Protein AF-0000000067862079 (afdb_homodimer)

Foldseek 3Di:
DKEKEWEEEPPDPLSVVLVVVCVVQVHDYHYDYCYVPVVVQVVCCVPPVGRDDTKMWIGDPVVPDIDIDPDRDVVSVVVVCVVVVNGD/DKEKEWEEEPPDPLSVVLVVVCVVQVHDYHYDYCYVPVVVQVVCCVPPVGRDDTKMWIGDPVVPDIDIDDDRDVVSVVVVCVVVVNGD

Radius of gyration: 16.01 Å; Cα contacts (8 Å, |Δi|>4): 287; chains: 2; bounding box: 28×44×42 Å

InterPro domains:
  IPR002109 Glutaredoxin [PF00462] (4-59)
  IPR036249 Thioredoxin-like superfamily [SSF52833] (3-81)
  IPR051548 Glutaredoxin-like Electron Transport [PTHR34386] (2-82)

pLDDT: mean 93.12, std 7.46, range [56.12, 98.19]

Structure (mmCIF, N/CA/C/O backbone):
data_AF-0000000067862079-model_v1
#
loop_
_entity.id
_entity.type
_entity.pdbx_description
1 polymer 'Lmo2344 protein'
#
loop_
_atom_site.group_PDB
_atom_site.id
_atom_site.type_symbol
_atom_site.label_atom_id
_atom_site.label_alt_id
_atom_site.label_comp_id
_atom_site.label_asym_id
_atom_site.label_entity_id
_atom_site.label_seq_id
_atom_site.pdbx_PDB_ins_code
_atom_site.Cartn_x
_atom_site.Cartn_y
_atom_site.Cartn_z
_atom_site.occupancy
_atom_site.B_iso_or_equiv
_atom_site.auth_seq_id
_atom_site.auth_comp_id
_atom_site.auth_asym_id
_atom_site.auth_atom_id
_atom_site.pdbx_PDB_model_num
ATOM 1 N N . MET A 1 1 ? 9.008 -1.35 15.891 1 68.62 1 MET A N 1
ATOM 2 C CA . MET A 1 1 ? 8.609 0.021 15.578 1 68.62 1 MET A CA 1
ATOM 3 C C . MET A 1 1 ? 7.746 0.066 14.32 1 68.62 1 MET A C 1
ATOM 5 O O . MET A 1 1 ? 7.918 -0.752 13.414 1 68.62 1 MET A O 1
ATOM 9 N N . ALA A 1 2 ? 6.73 0.947 14.32 1 87.25 2 ALA A N 1
ATOM 10 C CA . ALA A 1 2 ? 5.82 1.028 13.18 1 87.25 2 ALA A CA 1
ATOM 11 C C . ALA A 1 2 ? 6.508 1.67 11.977 1 87.25 2 ALA A C 1
ATOM 13 O O . ALA A 1 2 ? 7.43 2.475 12.133 1 87.25 2 ALA A O 1
ATOM 14 N N . ASN A 1 3 ? 6.324 1.155 10.859 1 94.62 3 ASN A N 1
ATOM 15 C CA . ASN A 1 3 ? 6.73 1.797 9.617 1 94.62 3 ASN A CA 1
ATOM 16 C C . ASN A 1 3 ? 5.68 2.787 9.125 1 94.62 3 ASN A C 1
ATOM 18 O O . ASN A 1 3 ? 4.496 2.455 9.047 1 94.62 3 ASN A O 1
ATOM 22 N N . VAL A 1 4 ? 6.152 4.016 8.906 1 96.94 4 VAL A N 1
ATOM 23 C CA . VAL A 1 4 ? 5.23 5.059 8.469 1 96.94 4 VAL A CA 1
ATOM 24 C C . VAL A 1 4 ? 5.582 5.508 7.055 1 96.94 4 VAL A C 1
ATOM 26 O O . VAL A 1 4 ? 6.738 5.828 6.77 1 96.94 4 VAL A O 1
ATOM 29 N N . VAL A 1 5 ? 4.594 5.5 6.184 1 97.94 5 VAL A N 1
ATOM 30 C CA . VAL A 1 5 ? 4.742 5.957 4.805 1 97.94 5 VAL A CA 1
ATOM 31 C C . VAL A 1 5 ? 3.795 7.125 4.543 1 97.94 5 VAL A C 1
ATOM 33 O O . VAL A 1 5 ? 2.592 7.023 4.793 1 97.94 5 VAL A O 1
ATOM 36 N N . VAL A 1 6 ? 4.324 8.188 4.047 1 98.19 6 VAL A N 1
ATOM 37 C CA . VAL A 1 6 ? 3.527 9.375 3.746 1 98.19 6 VAL A CA 1
ATOM 38 C C . VAL A 1 6 ? 3.441 9.562 2.232 1 98.19 6 VAL A C 1
ATOM 40 O O . VAL A 1 6 ? 4.465 9.664 1.555 1 98.19 6 VAL A O 1
ATOM 43 N N . TRP A 1 7 ? 2.264 9.523 1.743 1 98.19 7 TRP A N 1
ATOM 44 C CA . TRP A 1 7 ? 1.995 9.93 0.368 1 98.19 7 TRP A CA 1
ATOM 45 C C . TRP A 1 7 ? 1.746 11.438 0.286 1 98.19 7 TRP A C 1
ATOM 47 O O . TRP A 1 7 ? 0.848 11.961 0.949 1 98.19 7 TRP A O 1
ATOM 57 N N . SER A 1 8 ? 2.547 12.055 -0.491 1 97.94 8 SER A N 1
ATOM 58 C CA . SER A 1 8 ? 2.488 13.516 -0.506 1 97.94 8 SER A CA 1
ATOM 59 C C . SER A 1 8 ? 2.707 14.062 -1.913 1 97.94 8 SER A C 1
ATOM 61 O O . SER A 1 8 ? 2.85 13.297 -2.867 1 97.94 8 SER A O 1
ATOM 63 N N . LYS A 1 9 ? 2.553 15.406 -2.059 1 97.12 9 LYS A N 1
ATOM 64 C CA . LYS A 1 9 ? 2.881 16.109 -3.299 1 97.12 9 LYS A CA 1
ATOM 65 C C . LYS A 1 9 ? 3.51 17.469 -3.012 1 97.12 9 LYS A C 1
ATOM 67 O O . LYS A 1 9 ? 3.252 18.062 -1.967 1 97.12 9 LYS A O 1
ATOM 72 N N . GLU A 1 10 ? 4.309 17.844 -3.959 1 96.5 10 GLU A N 1
ATOM 73 C CA . GLU A 1 10 ? 4.938 19.156 -3.812 1 96.5 10 GLU A CA 1
ATOM 74 C C . GLU A 1 10 ? 3.896 20.266 -3.781 1 96.5 10 GLU A C 1
ATOM 76 O O . GLU A 1 10 ? 2.934 20.25 -4.547 1 96.5 10 GLU A O 1
ATOM 81 N N . GLY A 1 11 ? 4.145 21.266 -2.932 1 95.94 11 GLY A N 1
ATOM 82 C CA . GLY A 1 11 ? 3.303 22.453 -2.871 1 95.94 11 GLY A CA 1
ATOM 83 C C . GLY A 1 11 ? 2.027 22.234 -2.08 1 95.94 11 GLY A C 1
ATOM 84 O O . GLY A 1 11 ? 1.21 23.141 -1.946 1 95.94 11 GLY A O 1
ATOM 85 N N . CYS A 1 12 ? 1.814 21.125 -1.632 1 96.25 12 CYS A N 1
ATOM 86 C CA . CYS A 1 12 ? 0.625 20.828 -0.843 1 96.25 12 CYS A CA 1
ATOM 87 C C . CYS A 1 12 ? 0.833 21.188 0.621 1 96.25 12 CYS A C 1
ATOM 89 O O . CYS A 1 12 ? 1.64 20.562 1.314 1 96.25 12 CYS A O 1
ATOM 91 N N . HIS A 1 13 ? 0.143 22.078 1.12 1 96.5 13 HIS A N 1
ATOM 92 C CA . HIS A 1 13 ? 0.314 22.594 2.469 1 96.5 13 HIS A CA 1
ATOM 93 C C . HIS A 1 13 ? -0.005 21.547 3.52 1 96.5 13 HIS A C 1
ATOM 95 O O . HIS A 1 13 ? 0.722 21.406 4.508 1 96.5 13 HIS A O 1
ATOM 101 N N . TYR A 1 14 ? -1.142 20.844 3.301 1 96.44 14 TYR A N 1
ATOM 102 C CA . TYR A 1 14 ? -1.502 19.828 4.277 1 96.44 14 TYR A CA 1
ATOM 103 C C . TYR A 1 14 ? -0.444 18.719 4.336 1 96.44 14 TYR A C 1
ATOM 105 O O . TYR A 1 14 ? -0.152 18.188 5.406 1 96.44 14 TYR A O 1
ATOM 113 N N . CYS A 1 15 ? 0.114 18.344 3.197 1 97.94 15 CYS A N 1
ATOM 114 C CA . CYS A 1 15 ? 1.22 17.391 3.188 1 97.94 15 CYS A CA 1
ATOM 115 C C . CYS A 1 15 ? 2.369 17.891 4.059 1 97.94 15 CYS A C 1
ATOM 117 O O . CYS A 1 15 ? 2.949 17.109 4.824 1 97.94 15 CYS A O 1
ATOM 119 N N . LYS A 1 16 ? 2.676 19.109 3.922 1 97.69 16 LYS A N 1
ATOM 120 C CA . LYS A 1 16 ? 3.732 19.688 4.746 1 97.69 16 LYS A CA 1
ATOM 121 C C . LYS A 1 16 ? 3.377 19.625 6.227 1 97.69 16 LYS A C 1
ATOM 123 O O . LYS A 1 16 ? 4.223 19.297 7.059 1 97.69 16 LYS A O 1
ATOM 128 N N . ASP A 1 17 ? 2.203 19.906 6.59 1 97.31 17 ASP A N 1
ATOM 129 C CA . ASP A 1 17 ? 1.755 19.859 7.977 1 97.31 17 ASP A CA 1
ATOM 130 C C . ASP A 1 17 ? 1.921 18.469 8.562 1 97.31 17 ASP A C 1
ATOM 132 O O . ASP A 1 17 ? 2.396 18.297 9.688 1 97.31 17 ASP A O 1
ATOM 136 N N . VAL A 1 18 ? 1.478 17.484 7.832 1 97.5 18 VAL A N 1
ATOM 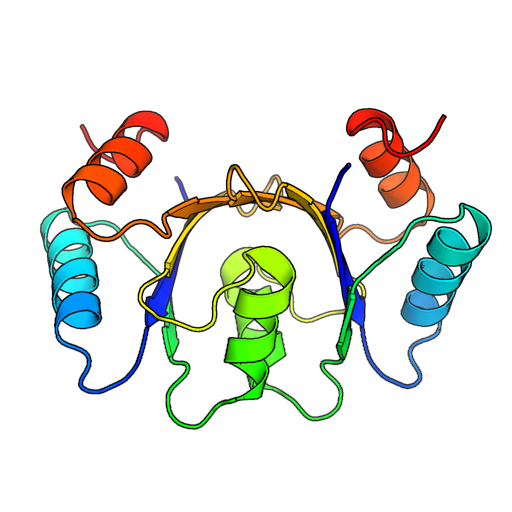137 C CA . VAL A 1 18 ? 1.571 16.094 8.266 1 97.5 18 VAL A CA 1
ATOM 138 C C . VAL A 1 18 ? 3.033 15.719 8.5 1 97.5 18 VAL A C 1
ATOM 140 O O . VAL A 1 18 ? 3.381 15.164 9.539 1 97.5 18 VAL A O 1
ATOM 143 N N . LYS A 1 19 ? 3.867 16.062 7.551 1 98 19 LYS A N 1
ATOM 144 C CA . LYS A 1 19 ? 5.285 15.742 7.672 1 98 19 LYS A CA 1
ATOM 145 C C . LYS A 1 19 ? 5.918 16.469 8.852 1 98 19 LYS A C 1
ATOM 147 O O . LYS A 1 19 ? 6.68 15.875 9.617 1 98 19 LYS A O 1
ATOM 152 N N . ASP A 1 20 ? 5.629 17.703 9.047 1 97.88 20 ASP A N 1
ATOM 153 C CA . ASP A 1 20 ? 6.152 18.484 10.172 1 97.88 20 ASP A CA 1
ATOM 154 C C . ASP A 1 20 ? 5.734 17.859 11.5 1 97.88 20 ASP A C 1
ATOM 156 O O . ASP A 1 20 ? 6.535 17.781 12.438 1 97.88 20 ASP A O 1
ATOM 160 N N . PHE A 1 21 ? 4.523 17.484 11.578 1 96.81 21 PHE A N 1
ATOM 161 C CA . PHE A 1 21 ? 4.008 16.844 12.789 1 96.81 21 PHE A CA 1
ATOM 162 C C . PHE A 1 21 ? 4.801 15.594 13.125 1 96.81 21 PHE A C 1
ATOM 164 O O . PHE A 1 21 ? 5.219 15.398 14.266 1 96.81 21 PHE A O 1
ATOM 171 N N . LEU A 1 22 ? 4.988 14.742 12.102 1 96.94 22 LEU A N 1
ATOM 172 C CA . LEU A 1 22 ? 5.73 13.508 12.312 1 96.94 22 LEU A CA 1
ATOM 173 C C . LEU A 1 22 ? 7.16 13.805 12.75 1 96.94 22 LEU A C 1
ATOM 175 O O . LEU A 1 22 ? 7.688 13.133 13.648 1 96.94 22 LEU A O 1
ATOM 179 N N . ILE A 1 23 ? 7.805 14.828 12.172 1 97.06 23 ILE A N 1
ATOM 180 C CA . ILE A 1 23 ? 9.164 15.227 12.516 1 97.06 23 ILE A CA 1
ATOM 181 C C . ILE A 1 23 ? 9.211 15.727 13.961 1 97.06 23 ILE A C 1
ATOM 183 O O . ILE A 1 23 ? 10.102 15.352 14.719 1 97.06 23 ILE A O 1
ATOM 187 N N . GLU A 1 24 ? 8.273 16.5 14.328 1 95.44 24 GLU A N 1
ATOM 188 C CA . GLU A 1 24 ? 8.195 17.016 15.688 1 95.44 24 GLU A CA 1
ATOM 189 C C . GLU A 1 24 ? 8.047 15.898 16.703 1 95.44 24 GLU A C 1
ATOM 191 O O . GLU A 1 24 ? 8.586 15.977 17.812 1 95.44 24 GLU A O 1
ATOM 196 N N . GLN A 1 25 ? 7.305 14.898 16.344 1 93.62 25 GLN A N 1
ATOM 197 C CA . GLN A 1 25 ? 7.078 13.758 17.219 1 93.62 25 GLN A CA 1
ATOM 198 C C . GLN A 1 25 ? 8.234 12.766 17.141 1 93.62 25 GLN A C 1
ATOM 200 O O . GLN A 1 25 ? 8.195 11.711 17.781 1 93.62 25 GLN A O 1
ATOM 205 N N . LYS A 1 26 ? 9.211 13.055 16.281 1 94.88 26 LYS A N 1
ATOM 206 C CA . LYS A 1 26 ? 10.398 12.234 16.094 1 94.88 26 LYS A CA 1
ATOM 207 C C . LYS A 1 26 ? 10.039 10.867 15.508 1 94.88 26 LYS A C 1
ATOM 209 O O . LYS A 1 26 ? 10.633 9.852 15.891 1 94.88 26 LYS A O 1
ATOM 214 N N . ILE A 1 27 ? 9.039 10.867 14.711 1 94.75 27 ILE A N 1
ATOM 215 C CA . ILE A 1 27 ? 8.633 9.648 14.023 1 94.75 27 ILE A CA 1
ATOM 216 C C . ILE A 1 27 ? 9.281 9.594 12.641 1 94.75 27 ILE A C 1
ATOM 218 O O . ILE A 1 27 ? 9.047 10.477 11.805 1 94.75 27 ILE A O 1
ATOM 222 N N . VAL A 1 28 ? 10.047 8.602 12.461 1 95.19 28 VAL A N 1
ATOM 223 C CA . VAL A 1 28 ? 10.68 8.406 11.156 1 95.19 28 VAL A CA 1
ATOM 224 C C . VAL A 1 28 ? 9.633 7.934 10.141 1 95.19 28 VAL A C 1
ATOM 226 O O . VAL A 1 28 ? 8.781 7.105 10.461 1 95.19 28 VAL A O 1
ATOM 229 N N . PHE A 1 29 ? 9.734 8.5 8.93 1 97.06 29 PHE A N 1
ATOM 230 C CA . PHE A 1 29 ? 8.789 8.102 7.891 1 97.06 29 PHE A CA 1
ATOM 231 C C . PHE A 1 29 ? 9.453 8.125 6.52 1 97.06 29 PHE A C 1
ATOM 233 O O . PHE A 1 29 ? 10.5 8.75 6.344 1 97.06 29 PHE A O 1
ATOM 240 N N . GLN A 1 3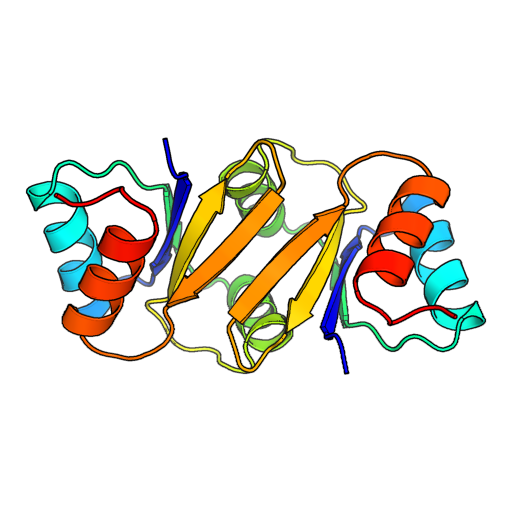0 ? 8.883 7.391 5.652 1 96.5 30 GLN A N 1
ATOM 241 C CA . GLN A 1 30 ? 9.258 7.457 4.242 1 96.5 30 GLN A CA 1
ATOM 242 C C . GLN A 1 30 ? 8.234 8.273 3.447 1 96.5 30 GLN A C 1
ATOM 244 O O . GLN A 1 30 ? 7.031 8.172 3.686 1 96.5 30 GLN A O 1
ATOM 249 N N . ASP A 1 31 ? 8.758 9.062 2.479 1 97.38 31 ASP A N 1
ATOM 250 C CA . ASP A 1 31 ? 7.898 9.938 1.686 1 97.38 31 ASP A CA 1
ATOM 251 C C . ASP A 1 31 ? 7.746 9.414 0.26 1 97.38 31 ASP A C 1
ATOM 253 O O . ASP A 1 31 ? 8.734 9.164 -0.425 1 97.38 31 ASP A O 1
ATOM 257 N N . ILE A 1 32 ? 6.566 9.172 -0.135 1 97.62 32 ILE A N 1
ATOM 258 C CA . ILE A 1 32 ? 6.223 8.852 -1.518 1 97.62 32 ILE A CA 1
ATOM 259 C C . ILE A 1 32 ? 5.613 10.078 -2.191 1 97.62 32 ILE A C 1
ATOM 261 O O . ILE A 1 32 ? 4.441 10.398 -1.975 1 97.62 32 ILE A O 1
ATOM 265 N N . ASP A 1 33 ? 6.398 10.742 -2.979 1 96.94 33 ASP A N 1
ATOM 266 C CA . ASP A 1 33 ? 5.996 11.961 -3.666 1 96.94 33 ASP A CA 1
ATOM 267 C C . ASP A 1 33 ? 5.277 11.648 -4.977 1 96.94 33 ASP A C 1
ATOM 269 O O . ASP A 1 33 ? 5.887 11.133 -5.914 1 96.94 33 ASP A O 1
ATOM 273 N N . VAL A 1 34 ? 4.039 11.992 -5.047 1 96.69 34 VAL A N 1
ATOM 274 C CA . VAL A 1 34 ? 3.25 11.656 -6.227 1 96.69 34 VAL A CA 1
ATOM 275 C C . VAL A 1 34 ? 3.34 12.789 -7.25 1 96.69 34 VAL A C 1
ATOM 277 O O . VAL A 1 34 ? 2.686 12.742 -8.297 1 96.69 34 VA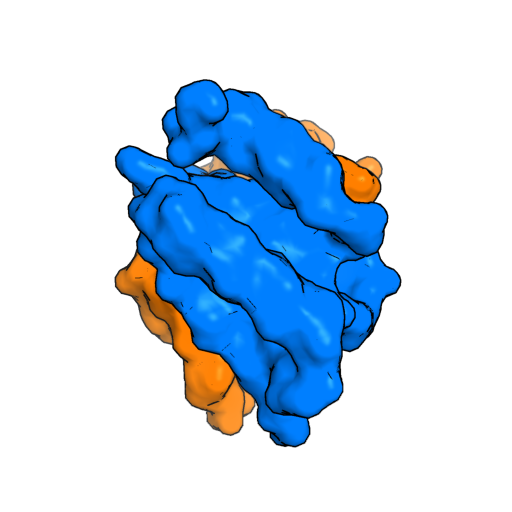L A O 1
ATOM 280 N N . THR A 1 35 ? 4.145 13.766 -7.012 1 95.94 35 THR A N 1
ATOM 281 C CA . THR A 1 35 ? 4.27 14.906 -7.918 1 95.94 35 THR A CA 1
ATOM 282 C C . THR A 1 35 ? 4.637 14.438 -9.32 1 95.94 35 THR A C 1
ATOM 284 O O . THR A 1 35 ? 5.668 13.797 -9.523 1 95.94 35 THR A O 1
ATOM 287 N N . ASP A 1 36 ? 3.811 14.695 -10.32 1 90.69 36 ASP A N 1
ATOM 288 C CA . ASP A 1 36 ? 3.979 14.383 -11.734 1 90.69 36 ASP A CA 1
ATOM 289 C C . ASP A 1 36 ? 4.047 12.875 -11.961 1 90.69 36 ASP A C 1
ATOM 291 O O . ASP A 1 36 ? 4.688 12.406 -12.906 1 90.69 36 ASP A O 1
ATOM 295 N N . HIS A 1 37 ? 3.582 12.047 -11.016 1 91.31 37 HIS A N 1
ATOM 296 C CA . HIS A 1 37 ? 3.547 10.594 -11.156 1 91.31 37 HIS A CA 1
ATOM 297 C C . HIS A 1 37 ? 2.123 10.062 -11.031 1 91.31 37 HIS A C 1
ATOM 299 O O . HIS A 1 37 ? 1.732 9.555 -9.977 1 91.31 37 HIS A O 1
ATOM 305 N N . ASP A 1 38 ? 1.426 10.047 -12.133 1 89.12 38 ASP A N 1
ATOM 306 C CA . ASP A 1 38 ? 0.017 9.664 -12.172 1 89.12 38 ASP A CA 1
ATOM 307 C C . ASP A 1 38 ? -0.172 8.211 -11.758 1 89.12 38 ASP A C 1
ATOM 309 O O . ASP A 1 38 ? -1.17 7.863 -11.117 1 89.12 38 ASP A O 1
ATOM 313 N N . TYR A 1 39 ? 0.783 7.465 -12.039 1 91.5 39 TYR A N 1
ATOM 314 C CA . TYR A 1 39 ? 0.668 6.039 -11.758 1 91.5 39 TYR A CA 1
ATOM 315 C C . TYR A 1 39 ? 0.619 5.785 -10.258 1 91.5 39 TYR A C 1
ATOM 317 O O . TYR A 1 39 ? -0.026 4.836 -9.797 1 91.5 39 TYR A O 1
ATOM 325 N N . LEU A 1 40 ? 1.267 6.648 -9.477 1 94.94 40 LEU A N 1
ATOM 326 C CA . LEU A 1 40 ? 1.206 6.52 -8.023 1 94.94 40 LEU A CA 1
ATOM 327 C C . LEU A 1 40 ? -0.194 6.836 -7.512 1 94.94 40 LEU A C 1
ATOM 329 O O . LEU A 1 40 ? -0.661 6.219 -6.551 1 94.94 40 LEU A O 1
ATOM 333 N N . ARG A 1 41 ? -0.83 7.742 -8.227 1 94.56 41 ARG A N 1
ATOM 334 C CA . ARG A 1 41 ? -2.189 8.094 -7.824 1 94.56 41 ARG A CA 1
ATOM 335 C C . ARG A 1 41 ? -3.152 6.941 -8.102 1 94.56 41 ARG A C 1
ATOM 337 O O . ARG A 1 41 ? -4.133 6.754 -7.379 1 94.56 41 ARG A O 1
ATOM 344 N N . GLU A 1 42 ? -2.855 6.191 -9.094 1 94.25 42 GLU A N 1
ATOM 345 C CA . GLU A 1 42 ? -3.664 5.02 -9.406 1 94.25 42 GLU A CA 1
ATOM 346 C C . GLU A 1 42 ? -3.604 3.988 -8.281 1 94.25 42 GLU A C 1
ATOM 348 O O . GLU A 1 42 ? -4.578 3.279 -8.031 1 94.25 42 GLU A O 1
ATOM 353 N N . VAL A 1 43 ? -2.479 3.902 -7.602 1 96.56 43 VAL A N 1
ATOM 354 C CA . VAL A 1 43 ? -2.342 3.002 -6.465 1 96.56 43 VAL A CA 1
ATOM 355 C C . VAL A 1 43 ? -3.316 3.41 -5.363 1 96.56 43 VAL A C 1
ATOM 357 O O . VAL A 1 43 ? -4.039 2.568 -4.82 1 96.56 43 VAL A O 1
ATOM 360 N N . LEU A 1 44 ? -3.357 4.734 -5.059 1 97.12 44 LEU A N 1
ATOM 361 C CA . LEU A 1 44 ? -4.258 5.25 -4.035 1 97.12 44 LEU A CA 1
ATOM 362 C C . LEU A 1 44 ? -5.715 5.023 -4.43 1 97.12 44 LEU A C 1
ATOM 364 O O . LEU A 1 44 ? -6.539 4.664 -3.584 1 97.12 44 LEU A O 1
ATOM 368 N N . GLN A 1 45 ? -5.996 5.238 -5.719 1 96.5 45 GLN A N 1
ATOM 369 C CA . GLN A 1 45 ? -7.348 4.988 -6.207 1 96.5 45 GLN A CA 1
ATOM 370 C C . GLN A 1 45 ? -7.738 3.523 -6.031 1 96.5 45 GLN A C 1
ATOM 372 O O . GLN A 1 45 ? -8.844 3.217 -5.578 1 96.5 45 GLN A O 1
ATOM 377 N N . ALA A 1 46 ? -6.879 2.648 -6.359 1 96 46 ALA A N 1
ATOM 378 C CA . ALA A 1 46 ? -7.145 1.213 -6.293 1 96 46 ALA A CA 1
ATOM 379 C C . ALA A 1 46 ? -7.359 0.76 -4.852 1 96 46 ALA A C 1
ATOM 381 O O . ALA A 1 46 ? -8.242 -0.058 -4.578 1 96 46 ALA A O 1
ATOM 382 N N . LYS A 1 47 ? -6.629 1.275 -3.926 1 96.5 47 LYS A N 1
ATOM 383 C CA . LYS A 1 47 ? -6.641 0.775 -2.555 1 96.5 47 LYS A CA 1
ATOM 384 C C . LYS A 1 47 ? -7.707 1.48 -1.722 1 96.5 47 LYS A C 1
ATOM 386 O O . LYS A 1 47 ? -8.375 0.851 -0.898 1 96.5 47 LYS A O 1
ATOM 391 N N . TYR A 1 48 ? -7.805 2.807 -1.992 1 96.25 48 TYR A N 1
ATOM 392 C CA . TYR A 1 48 ? -8.602 3.582 -1.049 1 96.25 48 TYR A CA 1
ATOM 393 C C . TYR A 1 48 ? -9.734 4.312 -1.762 1 96.25 48 TYR A C 1
ATOM 395 O O . TYR A 1 48 ? -10.578 4.945 -1.118 1 96.25 48 TYR A O 1
ATOM 403 N N . GLY A 1 49 ? -9.719 4.297 -3.082 1 95.12 49 GLY A N 1
ATOM 404 C CA . GLY A 1 49 ? -10.758 4.957 -3.855 1 95.12 49 GLY A CA 1
ATOM 405 C C . GLY A 1 49 ? -10.586 6.461 -3.924 1 95.12 49 GLY A C 1
ATOM 406 O O . GLY A 1 49 ? -11.555 7.195 -4.133 1 95.12 49 GLY A O 1
ATOM 407 N N . ILE A 1 50 ? -9.422 6.902 -3.645 1 95.12 50 ILE A N 1
ATOM 408 C CA . ILE A 1 50 ? -9.164 8.336 -3.654 1 95.12 50 ILE A CA 1
ATOM 409 C C . ILE A 1 50 ? -7.926 8.633 -4.496 1 95.12 50 ILE A C 1
ATOM 411 O O . ILE A 1 50 ? -7.16 7.719 -4.828 1 95.12 50 ILE A O 1
ATOM 415 N N . CYS A 1 51 ? -7.711 9.883 -4.777 1 93.81 51 CYS A N 1
ATOM 416 C CA . CYS A 1 51 ? -6.535 10.273 -5.543 1 93.81 51 CYS A CA 1
ATOM 417 C C . CYS A 1 51 ? -5.824 11.453 -4.887 1 93.81 51 CYS A C 1
ATOM 419 O O . CYS A 1 51 ? -4.809 11.93 -5.395 1 93.81 51 CYS A O 1
ATOM 421 N N . HIS A 1 52 ? -6.348 11.852 -3.732 1 94.12 52 HIS A N 1
ATOM 422 C CA . HIS A 1 52 ? -5.738 13.016 -3.098 1 94.12 52 HIS A CA 1
ATOM 423 C C . HIS A 1 52 ? -4.676 12.602 -2.086 1 94.12 52 HIS A C 1
ATOM 425 O O . HIS A 1 52 ? -4.602 11.43 -1.704 1 94.12 52 HIS A O 1
ATOM 431 N N . VAL A 1 53 ? -3.863 13.609 -1.727 1 96.44 53 VAL A N 1
ATOM 432 C CA . VAL A 1 53 ? -2.855 13.492 -0.678 1 96.44 53 VAL A CA 1
ATOM 433 C C . VAL A 1 53 ? -3.045 14.602 0.354 1 96.44 53 VAL A C 1
ATOM 435 O O . VAL A 1 53 ? -3.695 15.609 0.076 1 96.44 53 VAL A O 1
ATOM 438 N N . PRO A 1 54 ? -2.594 14.391 1.547 1 97.75 54 PRO A N 1
ATOM 439 C CA . PRO A 1 54 ? -1.723 13.312 2.012 1 97.75 54 PRO A CA 1
ATOM 440 C C . PRO A 1 54 ? -2.5 12.062 2.426 1 97.75 54 PRO A C 1
ATOM 442 O O . PRO A 1 54 ? -3.66 12.164 2.834 1 97.75 54 PRO A O 1
ATOM 445 N N . VAL A 1 55 ? -1.948 10.953 2.256 1 98 55 VAL A N 1
ATOM 446 C CA . VAL A 1 55 ? -2.322 9.688 2.881 1 98 55 VAL A CA 1
ATOM 447 C C . VAL A 1 55 ? -1.164 9.164 3.729 1 98 55 VAL A C 1
ATOM 449 O O . VAL A 1 55 ? -0.006 9.211 3.307 1 98 55 VAL A O 1
ATOM 452 N N . VAL A 1 56 ? -1.474 8.75 4.926 1 97.75 56 VAL A N 1
ATOM 453 C CA . VAL A 1 56 ? -0.438 8.195 5.793 1 97.75 56 VAL A CA 1
ATOM 454 C C . VAL A 1 56 ? -0.747 6.73 6.09 1 97.75 56 VAL A C 1
ATOM 456 O O . VAL A 1 56 ? -1.818 6.41 6.613 1 97.75 56 VAL A O 1
ATOM 459 N N . GLU A 1 57 ? 0.137 5.922 5.73 1 97.88 57 GLU A N 1
ATOM 460 C CA . GLU A 1 57 ? 0.02 4.5 6.051 1 97.88 57 GLU A CA 1
ATOM 461 C C . GLU A 1 57 ? 0.924 4.125 7.223 1 97.88 57 GLU A C 1
ATOM 463 O O . GLU A 1 57 ? 2.127 4.391 7.195 1 97.88 57 GLU A O 1
ATOM 468 N N . ILE A 1 58 ? 0.344 3.52 8.172 1 96.88 58 ILE A N 1
ATOM 469 C CA . ILE A 1 58 ? 1.071 3.074 9.359 1 96.88 58 ILE A CA 1
ATOM 470 C C . ILE A 1 58 ? 0.99 1.553 9.469 1 96.88 58 ILE A C 1
ATOM 472 O O . ILE A 1 58 ? -0.102 0.98 9.445 1 96.88 58 ILE A O 1
ATOM 476 N N . GLY A 1 59 ? 2.176 0.979 9.523 1 95.19 59 GLY A N 1
ATOM 477 C CA . GLY A 1 59 ? 2.146 -0.474 9.578 1 95.19 59 G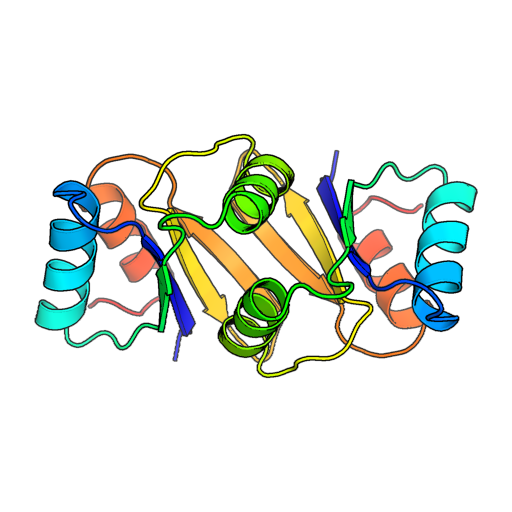LY A CA 1
ATOM 478 C C . GLY A 1 59 ? 3.475 -1.082 9.992 1 95.19 59 GLY A C 1
ATOM 479 O O . GLY A 1 59 ? 4.25 -0.457 10.719 1 95.19 59 GLY A O 1
ATOM 480 N N . ASN A 1 60 ? 3.584 -2.369 9.656 1 92.81 60 ASN A N 1
ATOM 481 C CA . ASN A 1 60 ? 4.746 -3.172 10.016 1 92.81 60 ASN A CA 1
ATOM 482 C C . ASN A 1 60 ? 5.289 -3.945 8.812 1 92.81 60 ASN A C 1
ATOM 484 O O . ASN A 1 60 ? 4.539 -4.641 8.125 1 92.81 60 ASN A O 1
ATOM 488 N N . ILE A 1 61 ? 6.562 -3.781 8.633 1 91.88 61 ILE A N 1
ATOM 489 C CA . ILE A 1 61 ? 7.207 -4.398 7.477 1 91.88 61 ILE A CA 1
ATOM 490 C C . ILE A 1 61 ? 7.18 -5.918 7.621 1 91.88 61 ILE A C 1
ATOM 492 O O . ILE A 1 61 ? 6.957 -6.637 6.645 1 91.88 61 ILE A O 1
ATOM 496 N N . GLU A 1 62 ? 7.277 -6.395 8.766 1 89.88 62 GLU A N 1
ATOM 497 C CA . GLU A 1 62 ? 7.418 -7.824 9.023 1 89.88 62 GLU A CA 1
ATOM 498 C C . GLU A 1 62 ? 6.125 -8.57 8.703 1 89.88 62 GLU A C 1
ATOM 500 O O . GLU A 1 62 ? 6.152 -9.625 8.062 1 89.88 62 GLU A O 1
ATOM 505 N N . ASN A 1 63 ? 5.008 -8.008 9.156 1 90.12 63 ASN A N 1
ATOM 506 C CA . ASN A 1 63 ? 3.762 -8.719 8.922 1 90.12 63 ASN A CA 1
ATOM 507 C C . ASN A 1 63 ? 3.031 -8.18 7.691 1 90.12 63 ASN A C 1
ATOM 509 O O . ASN A 1 63 ? 2.014 -8.734 7.273 1 90.12 63 ASN A O 1
ATOM 513 N N . GLY A 1 64 ? 3.555 -7.098 7.18 1 93.75 64 GLY A N 1
ATOM 514 C CA . GLY A 1 64 ? 3.047 -6.551 5.93 1 93.75 64 GLY A CA 1
ATOM 515 C C . GLY A 1 64 ? 1.682 -5.906 6.07 1 93.75 64 GLY A C 1
ATOM 516 O O . GLY A 1 64 ? 0.958 -5.75 5.086 1 93.75 64 GLY A O 1
ATOM 517 N N . THR A 1 65 ? 1.3 -5.598 7.332 1 94.75 65 THR A N 1
ATOM 518 C CA . THR A 1 65 ? -0.017 -5.016 7.566 1 94.75 65 THR A CA 1
ATOM 519 C C . THR A 1 65 ? 0.086 -3.502 7.742 1 94.75 65 THR A C 1
ATOM 521 O O . THR A 1 65 ? 0.917 -3.018 8.516 1 94.75 65 THR A O 1
ATOM 524 N N . TYR A 1 66 ? -0.726 -2.805 6.977 1 96.62 66 TYR A N 1
ATOM 525 C CA . TYR A 1 66 ? -0.751 -1.349 7.043 1 96.62 66 TYR A CA 1
ATOM 526 C C . TYR A 1 66 ? -2.182 -0.832 7.148 1 96.62 66 TYR A C 1
ATOM 528 O O . TYR A 1 66 ? -3.102 -1.411 6.566 1 96.62 66 TYR A O 1
ATOM 536 N N . GLN A 1 67 ? -2.33 0.237 7.879 1 95.94 67 GLN A N 1
ATOM 537 C CA . GLN A 1 67 ? -3.574 0.998 7.922 1 95.94 67 GLN A CA 1
ATOM 538 C C . GLN A 1 67 ? -3.365 2.422 7.414 1 95.94 67 GLN A C 1
ATOM 540 O O . GLN A 1 67 ? -2.395 3.084 7.789 1 95.94 67 GLN A O 1
ATOM 545 N N . ALA A 1 68 ? -4.246 2.814 6.621 1 97.25 68 ALA A N 1
ATOM 546 C CA . ALA A 1 68 ? -4.133 4.152 6.051 1 97.25 68 ALA A CA 1
ATOM 547 C C . ALA A 1 68 ? -5.004 5.148 6.812 1 97.25 68 ALA A C 1
ATOM 549 O O . ALA A 1 68 ? -6.121 4.824 7.219 1 97.25 68 ALA A O 1
ATOM 550 N N . VAL A 1 69 ? -4.48 6.277 7.031 1 96.25 69 VAL A N 1
ATOM 551 C CA . VAL A 1 69 ? -5.23 7.449 7.461 1 96.25 69 VAL A CA 1
ATOM 552 C C . VAL A 1 69 ? -5.488 8.367 6.27 1 96.25 69 VAL A C 1
ATOM 554 O O . VAL A 1 69 ? -4.562 9 5.754 1 96.25 69 VAL A O 1
ATOM 557 N N . THR A 1 70 ? -6.738 8.422 5.848 1 94.62 70 THR A N 1
ATOM 558 C CA . THR A 1 70 ? -7.074 9.172 4.641 1 94.62 70 THR A CA 1
ATOM 559 C C . THR A 1 70 ? -7.883 10.422 4.984 1 94.62 70 THR A C 1
ATOM 561 O O . THR A 1 70 ? -8.031 11.32 4.152 1 94.62 70 THR A O 1
ATOM 564 N N . GLU A 1 71 ? -8.406 10.438 6.211 1 91.38 71 GLU A N 1
ATOM 565 C CA . GLU A 1 71 ? -9.203 11.578 6.637 1 91.38 71 GLU A CA 1
ATOM 566 C C . GLU A 1 71 ? -8.328 12.812 6.852 1 91.38 71 GLU A C 1
ATOM 568 O O . GLU A 1 71 ? -7.211 12.703 7.355 1 91.38 71 GLU A O 1
ATOM 573 N N . ILE A 1 72 ? -8.977 13.875 6.527 1 88.12 72 ILE A N 1
ATOM 574 C CA . ILE A 1 72 ? -8.266 15.133 6.707 1 88.12 72 ILE A CA 1
ATOM 575 C C . ILE A 1 72 ? -8.305 15.547 8.18 1 88.12 72 ILE A C 1
ATOM 577 O O . ILE A 1 72 ? -9.352 15.461 8.828 1 88.12 72 ILE A O 1
ATOM 581 N N . GLY A 1 73 ? -7.125 16.047 8.703 1 90.88 73 GLY A N 1
ATOM 582 C CA . GLY A 1 73 ? -6.992 16.453 10.094 1 90.88 73 GLY A CA 1
ATOM 583 C C . GLY A 1 73 ? -5.91 15.688 10.836 1 90.88 73 GLY A C 1
ATOM 584 O O . GLY A 1 73 ? -5.887 14.453 10.812 1 90.88 73 GLY A O 1
ATOM 585 N N . LEU A 1 74 ? -5.082 16.406 11.531 1 94.44 74 LEU A N 1
ATOM 586 C CA . LEU A 1 74 ? -3.969 15.789 12.242 1 94.44 74 LEU A CA 1
ATOM 587 C C . LEU A 1 74 ? -4.473 14.93 13.398 1 94.44 74 LEU A C 1
ATOM 589 O O . LEU A 1 74 ? -3.781 14.008 13.836 1 94.44 74 LEU A O 1
ATOM 593 N N . GLU A 1 75 ? -5.695 15.266 13.867 1 93.56 75 GLU A N 1
ATOM 594 C CA . GLU A 1 75 ? -6.254 14.508 14.984 1 93.56 75 GLU A CA 1
ATOM 595 C C . GLU A 1 75 ? -6.441 13.039 14.617 1 93.56 75 GLU A C 1
ATOM 597 O O . GLU A 1 75 ? -6.297 12.156 15.469 1 93.56 75 GLU A O 1
ATOM 602 N N . HIS A 1 76 ? -6.875 12.852 13.359 1 93.19 76 HIS A N 1
ATOM 603 C CA . HIS A 1 76 ? -7.039 11.477 12.891 1 93.19 76 HIS A CA 1
ATOM 604 C C . HIS A 1 76 ? -5.703 10.75 12.836 1 93.19 76 HIS A C 1
ATOM 606 O O . HIS A 1 76 ? -5.617 9.57 13.188 1 93.19 76 HIS A O 1
ATOM 612 N N . LEU A 1 77 ? -4.684 11.422 12.367 1 93.88 77 LEU A N 1
ATOM 613 C CA . LEU A 1 77 ? -3.344 10.852 12.336 1 93.88 77 LEU A CA 1
ATOM 614 C C . LEU A 1 77 ? -2.846 10.562 13.75 1 93.88 77 LEU A C 1
ATOM 616 O O . LEU A 1 77 ? -2.318 9.477 14.016 1 93.88 77 LEU A O 1
ATOM 620 N N . GLU A 1 78 ? -3.037 11.5 14.609 1 93.06 78 GLU A N 1
ATOM 621 C CA . GLU A 1 78 ? -2.629 11.328 16 1 93.06 78 GLU A CA 1
ATOM 622 C C . GLU A 1 78 ? -3.305 10.117 16.625 1 93.06 78 GLU A C 1
ATOM 624 O O . GLU A 1 78 ? -2.658 9.328 17.328 1 93.06 78 GLU A O 1
ATOM 629 N N . LYS A 1 79 ? -4.531 10.023 16.406 1 92.81 79 LYS A N 1
ATOM 630 C CA . LYS A 1 79 ? -5.289 8.891 16.938 1 92.81 79 LYS A CA 1
ATOM 631 C C . LYS A 1 79 ? -4.734 7.57 16.422 1 92.81 79 LYS A C 1
ATOM 633 O O . LYS A 1 79 ? -4.551 6.629 17.203 1 92.81 79 LYS A O 1
ATOM 638 N N . ALA A 1 80 ? -4.512 7.523 15.133 1 91.88 80 ALA A N 1
ATOM 639 C CA . ALA A 1 80 ? -3.98 6.309 14.523 1 91.88 80 ALA A CA 1
ATOM 640 C C . ALA A 1 80 ? -2.604 5.969 15.086 1 91.88 80 ALA A C 1
ATOM 642 O O . ALA A 1 80 ? -2.309 4.801 15.352 1 91.88 80 ALA A O 1
ATOM 643 N N . LEU A 1 81 ? -1.77 6.953 15.234 1 91.62 81 LEU A N 1
ATOM 644 C CA . LEU A 1 81 ? -0.423 6.754 15.758 1 91.62 81 LEU A CA 1
ATOM 645 C C . LEU A 1 81 ? -0.468 6.289 17.219 1 91.62 81 LEU A C 1
ATOM 647 O O . LEU A 1 81 ? 0.337 5.453 17.625 1 91.62 81 LEU A O 1
ATOM 651 N N . PHE A 1 82 ? -1.401 6.82 17.906 1 86.75 82 PHE A N 1
ATOM 652 C CA . PHE A 1 82 ? -1.589 6.43 19.312 1 86.75 82 PHE A CA 1
ATOM 653 C C . PHE A 1 82 ? -2.023 4.973 19.406 1 86.75 82 PHE A C 1
ATOM 655 O O . PHE A 1 82 ? -1.514 4.223 20.234 1 86.75 82 PHE A O 1
ATOM 662 N N . GLU A 1 83 ? -2.922 4.602 18.547 1 84.56 83 GLU A N 1
ATOM 663 C CA . GLU A 1 83 ? -3.445 3.238 18.562 1 84.56 83 GLU A CA 1
ATOM 664 C C . GLU A 1 83 ? -2.361 2.23 18.188 1 84.56 83 GLU A C 1
ATOM 666 O O . GLU A 1 83 ? -2.391 1.084 18.641 1 84.56 83 GLU A O 1
ATOM 671 N N . LYS A 1 84 ? -1.441 2.668 17.453 1 80.31 84 LYS A N 1
ATOM 672 C CA . LYS A 1 84 ? -0.379 1.772 17 1 80.31 84 LYS A CA 1
ATOM 673 C C . LYS A 1 84 ? 0.832 1.854 17.922 1 80.31 84 LYS A C 1
ATOM 675 O O . LYS A 1 84 ? 1.795 1.101 17.766 1 80.31 84 LYS A O 1
ATOM 680 N N . GLY A 1 85 ? 0.688 2.637 18.938 1 73.44 85 GLY A N 1
ATOM 681 C CA . GLY A 1 85 ? 1.706 2.75 19.969 1 73.44 85 GLY A CA 1
ATOM 682 C C . GLY A 1 85 ? 2.889 3.604 19.547 1 73.44 85 GLY A C 1
ATOM 683 O O . GLY A 1 85 ? 3.982 3.475 20.094 1 73.44 85 GLY A O 1
ATOM 684 N N . GLU A 1 86 ? 2.816 4.297 18.547 1 72.81 86 GLU A N 1
ATOM 685 C CA . GLU A 1 86 ? 3.922 5.113 18.047 1 72.81 86 GLU A CA 1
ATOM 686 C C . GLU A 1 86 ? 3.975 6.461 18.766 1 72.81 86 GLU A C 1
ATOM 688 O O . GLU A 1 86 ? 5 7.148 18.734 1 72.81 86 GLU A O 1
ATOM 693 N N . VAL A 1 87 ? 2.842 6.844 19.203 1 61.47 87 VAL A N 1
ATOM 694 C CA . VAL A 1 87 ? 2.842 8.078 19.984 1 61.47 87 VAL A CA 1
ATOM 695 C C . VAL A 1 87 ? 2.342 7.797 21.406 1 61.47 87 VAL A C 1
ATOM 697 O O . VAL A 1 87 ? 1.539 6.887 21.609 1 61.47 87 VAL A O 1
ATOM 700 N N . LYS A 1 88 ? 3.137 8.375 22.406 1 56.16 88 LYS A N 1
ATOM 701 C CA . LYS A 1 88 ? 2.721 8.289 23.797 1 56.16 88 LYS A CA 1
ATOM 702 C C . LYS A 1 88 ? 1.587 9.266 24.094 1 56.16 88 LYS A C 1
ATOM 704 O O . LYS A 1 88 ? 1.495 10.32 23.469 1 56.16 88 LYS A O 1
ATOM 709 N N . MET B 1 1 ? -16.875 -7.172 1.173 1 68.69 1 MET B N 1
ATOM 710 C CA . MET B 1 1 ? -15.969 -7.957 0.349 1 68.69 1 MET B CA 1
ATOM 711 C C . MET B 1 1 ? -14.555 -7.379 0.399 1 68.69 1 MET B C 1
ATOM 713 O O . MET B 1 1 ? -14.383 -6.168 0.542 1 68.69 1 MET B O 1
ATOM 717 N N . ALA B 1 2 ? -13.531 -8.258 0.417 1 87.12 2 ALA B N 1
ATOM 718 C CA . ALA B 1 2 ? -12.148 -7.801 0.508 1 87.12 2 ALA B CA 1
ATOM 719 C C . ALA B 1 2 ? -11.695 -7.168 -0.803 1 87.12 2 ALA B C 1
ATOM 721 O O . ALA B 1 2 ? -12.195 -7.516 -1.875 1 87.12 2 ALA B O 1
ATOM 722 N N . ASN B 1 3 ? -11.039 -6.105 -0.741 1 94.62 3 ASN B N 1
ATOM 723 C CA . ASN B 1 3 ? -10.359 -5.527 -1.895 1 94.62 3 ASN B CA 1
ATOM 724 C C . ASN B 1 3 ? -8.984 -6.156 -2.111 1 94.62 3 ASN B C 1
ATOM 726 O O . ASN B 1 3 ? -8.188 -6.262 -1.175 1 94.62 3 ASN B O 1
ATOM 730 N N . VAL B 1 4 ? -8.797 -6.652 -3.33 1 96.94 4 VAL B N 1
ATOM 731 C CA . VAL B 1 4 ? -7.539 -7.32 -3.641 1 96.94 4 VAL B CA 1
ATOM 732 C C . VAL B 1 4 ? -6.77 -6.516 -4.688 1 96.94 4 VAL B C 1
ATOM 734 O O . VAL B 1 4 ? -7.32 -6.156 -5.73 1 96.94 4 VAL B O 1
ATOM 737 N N . VAL B 1 5 ? -5.527 -6.219 -4.383 1 97.94 5 VAL B N 1
ATOM 738 C CA . VAL B 1 5 ? -4.633 -5.512 -5.293 1 97.94 5 VAL B CA 1
ATOM 739 C C . VAL B 1 5 ? -3.42 -6.387 -5.613 1 97.94 5 VAL B C 1
ATOM 741 O O . VAL B 1 5 ? -2.746 -6.879 -4.703 1 97.94 5 VAL B O 1
ATOM 744 N N . VAL B 1 6 ? -3.148 -6.562 -6.855 1 98.19 6 VAL B N 1
ATOM 745 C CA . VAL B 1 6 ? -2.018 -7.371 -7.297 1 98.19 6 VAL B CA 1
ATOM 746 C C . VAL B 1 6 ? -0.956 -6.473 -7.93 1 98.19 6 VAL B C 1
ATOM 748 O O . VAL B 1 6 ? -1.239 -5.742 -8.875 1 98.19 6 VAL B O 1
ATOM 751 N N . TRP B 1 7 ? 0.177 -6.48 -7.348 1 98.19 7 TRP B N 1
ATOM 752 C CA . TRP B 1 7 ? 1.353 -5.875 -7.965 1 98.19 7 TRP B CA 1
ATOM 753 C C . TRP B 1 7 ? 2.057 -6.871 -8.883 1 98.19 7 TRP B C 1
ATOM 755 O O . TRP B 1 7 ? 2.455 -7.953 -8.445 1 98.19 7 TRP B O 1
ATOM 765 N N . SER B 1 8 ? 2.164 -6.473 -10.094 1 97.94 8 SER B N 1
ATOM 766 C CA . SER B 1 8 ? 2.678 -7.426 -11.07 1 97.94 8 SER B CA 1
ATOM 767 C C . SER B 1 8 ? 3.566 -6.734 -12.102 1 97.94 8 SER B C 1
ATOM 769 O O . SER B 1 8 ? 3.816 -5.531 -12.008 1 97.94 8 SER B O 1
ATOM 771 N N . LYS B 1 9 ? 4.188 -7.562 -13 1 97.12 9 LYS B N 1
ATOM 772 C CA . LYS B 1 9 ? 4.938 -7.051 -14.141 1 97.12 9 LYS B CA 1
ATOM 773 C C . LYS B 1 9 ? 4.738 -7.934 -15.367 1 97.12 9 LYS B C 1
ATOM 775 O O . LYS B 1 9 ? 4.457 -9.125 -15.242 1 97.12 9 LYS B O 1
ATOM 780 N N . GLU B 1 10 ? 4.871 -7.27 -16.484 1 96.5 10 GLU B N 1
ATOM 781 C CA . GLU B 1 10 ? 4.742 -8.016 -17.734 1 96.5 10 GLU B CA 1
ATOM 782 C C . GLU B 1 10 ? 5.82 -9.086 -17.844 1 96.5 10 GLU B C 1
ATOM 784 O O . GLU B 1 10 ? 6.984 -8.844 -17.516 1 96.5 10 GLU B O 1
ATOM 789 N N . GLY B 1 11 ? 5.438 -10.25 -18.375 1 95.88 11 GLY B N 1
ATOM 790 C CA . GLY B 1 11 ? 6.375 -11.328 -18.656 1 95.88 11 GLY B CA 1
ATOM 791 C C . GLY B 1 11 ? 6.73 -12.141 -17.422 1 95.88 11 GLY B C 1
ATOM 792 O O . GLY B 1 11 ? 7.523 -13.078 -17.5 1 95.88 11 GLY B O 1
ATOM 793 N N . CYS B 1 12 ? 6.254 -11.789 -16.359 1 96.19 12 CYS B N 1
ATOM 794 C CA . CYS B 1 12 ? 6.52 -12.516 -15.117 1 96.19 12 CYS B CA 1
ATOM 795 C C . CYS B 1 12 ? 5.582 -13.711 -14.969 1 96.19 12 CYS B C 1
ATOM 797 O O . CYS B 1 12 ? 4.375 -13.531 -14.781 1 96.19 12 CYS B O 1
ATOM 799 N N . HIS B 1 13 ? 6.039 -14.828 -14.969 1 96.56 13 HIS B N 1
ATOM 800 C CA . HIS B 1 13 ? 5.25 -16.062 -14.953 1 96.56 13 HIS B CA 1
ATOM 801 C C . HIS B 1 13 ? 4.488 -16.203 -13.641 1 96.56 13 HIS B C 1
ATOM 803 O O . HIS B 1 13 ? 3.309 -16.562 -13.633 1 96.56 13 HIS B O 1
ATOM 809 N N . TYR B 1 14 ? 5.215 -15.961 -12.523 1 96.44 14 TYR B N 1
ATOM 810 C CA . TYR B 1 14 ? 4.547 -16.094 -11.234 1 96.44 14 TYR B CA 1
ATOM 811 C C . TYR B 1 14 ? 3.408 -15.086 -11.109 1 96.44 14 TYR B C 1
ATOM 813 O O . TYR B 1 14 ? 2.365 -15.391 -10.523 1 96.44 14 TYR B O 1
ATOM 821 N N . CYS B 1 15 ? 3.594 -13.875 -11.602 1 97.94 15 CYS B N 1
ATOM 822 C CA . CYS B 1 15 ? 2.51 -12.898 -11.633 1 97.94 15 CYS B CA 1
ATOM 823 C C . CYS B 1 15 ? 1.296 -13.461 -12.367 1 97.94 15 CYS B C 1
ATOM 825 O O . CYS B 1 15 ? 0.162 -13.305 -11.914 1 97.94 15 CYS B O 1
ATOM 827 N N . LYS B 1 16 ? 1.553 -14.062 -13.461 1 97.69 16 LYS B N 1
ATOM 828 C CA . LYS B 1 16 ? 0.464 -14.672 -14.219 1 97.69 16 LYS B CA 1
ATOM 829 C C . LYS B 1 16 ? -0.223 -15.766 -13.414 1 97.69 16 LYS B C 1
ATOM 831 O O . LYS B 1 16 ? -1.452 -15.867 -13.406 1 97.69 16 LYS B O 1
ATOM 836 N N . ASP B 1 17 ? 0.479 -16.578 -12.75 1 97.31 17 ASP B N 1
ATOM 837 C CA . ASP B 1 17 ? -0.079 -17.656 -11.938 1 97.31 17 ASP B CA 1
ATOM 838 C C . ASP B 1 17 ? -1.002 -17.094 -10.852 1 97.31 17 ASP B C 1
ATOM 840 O O . ASP B 1 17 ? -2.092 -17.625 -10.625 1 97.31 17 ASP B O 1
ATOM 844 N N . VAL B 1 18 ? -0.537 -16.094 -10.164 1 97.56 18 VAL B N 1
ATOM 845 C CA . VAL B 1 18 ? -1.312 -15.469 -9.094 1 97.56 18 VAL B CA 1
ATOM 846 C C . VAL B 1 18 ? -2.623 -14.93 -9.656 1 97.56 18 VAL B C 1
ATOM 848 O O . VAL B 1 18 ? -3.697 -15.188 -9.109 1 97.56 18 VAL B O 1
ATOM 851 N N . LYS B 1 19 ? -2.525 -14.234 -10.766 1 98 19 LYS B N 1
ATOM 852 C CA . LYS B 1 19 ? -3.721 -13.656 -11.375 1 98 19 LYS B CA 1
ATOM 853 C C . LYS B 1 19 ? -4.68 -14.75 -11.844 1 98 19 LYS B C 1
ATOM 855 O O . LYS B 1 19 ? -5.891 -14.656 -11.625 1 98 19 LYS B O 1
ATOM 860 N N . ASP B 1 20 ? -4.199 -15.766 -12.445 1 97.88 20 ASP B N 1
ATOM 861 C CA . ASP B 1 20 ? -5.031 -16.875 -12.898 1 97.88 20 ASP B CA 1
ATOM 862 C C . ASP B 1 20 ? -5.75 -17.547 -11.727 1 97.88 20 ASP B C 1
ATOM 864 O O . ASP B 1 20 ? -6.93 -17.891 -11.836 1 97.88 20 ASP B O 1
ATOM 868 N N . PHE B 1 21 ? -5.047 -17.734 -10.688 1 96.88 21 PHE B N 1
ATOM 869 C CA . PHE B 1 21 ? -5.629 -18.328 -9.492 1 96.88 21 PHE B CA 1
ATOM 870 C C . PHE B 1 21 ? -6.805 -17.5 -8.984 1 96.88 21 PHE B C 1
ATOM 872 O O . PHE B 1 21 ? -7.875 -18.031 -8.695 1 96.88 21 PHE B O 1
ATOM 879 N N . LEU B 1 22 ? -6.574 -16.188 -8.875 1 96.94 22 LEU B N 1
ATOM 880 C CA . LEU B 1 22 ? -7.625 -15.289 -8.406 1 96.94 22 LEU B CA 1
ATOM 881 C C . LEU B 1 22 ? -8.836 -15.336 -9.336 1 96.94 22 LEU B C 1
ATOM 883 O O . LEU B 1 22 ? -9.977 -15.359 -8.875 1 96.94 22 LEU B O 1
ATOM 887 N N . ILE B 1 23 ? -8.602 -15.398 -10.656 1 97.06 23 ILE B N 1
ATOM 888 C CA . ILE B 1 23 ? -9.664 -15.461 -11.656 1 97.06 23 ILE B CA 1
ATOM 889 C C . ILE B 1 23 ? -10.438 -16.781 -11.5 1 97.06 23 ILE B C 1
ATOM 891 O O . ILE B 1 23 ? -11.672 -16.781 -11.516 1 97.06 23 ILE B O 1
ATOM 895 N N . GLU B 1 24 ? -9.758 -17.812 -11.336 1 95.44 24 GLU B N 1
ATOM 896 C CA . GLU B 1 24 ? -10.383 -19.125 -11.148 1 95.44 24 GLU B CA 1
ATOM 897 C C . GLU B 1 24 ? -11.266 -19.156 -9.906 1 95.44 24 GLU B C 1
ATOM 899 O O . GLU B 1 24 ? -12.312 -19.797 -9.891 1 95.44 24 GLU B O 1
ATOM 904 N N . GLN B 1 25 ? -10.805 -18.5 -8.883 1 93.69 25 GLN B N 1
ATOM 905 C CA . GLN B 1 25 ? -11.547 -18.438 -7.625 1 93.69 25 GLN B CA 1
ATOM 906 C C . GLN B 1 25 ? -12.641 -17.375 -7.676 1 93.69 25 GLN B C 1
ATOM 908 O O . GLN B 1 25 ? -13.344 -17.156 -6.691 1 93.69 25 GLN B O 1
ATOM 913 N N . LYS B 1 26 ? -12.719 -16.641 -8.805 1 94.88 26 LYS B N 1
ATOM 914 C CA . LYS B 1 26 ? -13.719 -15.609 -9.039 1 94.88 26 LYS B CA 1
AT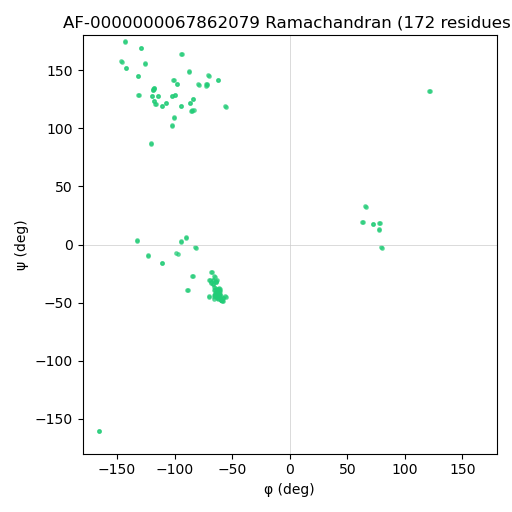OM 915 C C . LYS B 1 26 ? -13.531 -14.438 -8.078 1 94.88 26 LYS B C 1
ATOM 917 O O . LYS B 1 26 ? -14.516 -13.859 -7.602 1 94.88 26 LYS B O 1
ATOM 922 N N . ILE B 1 27 ? -12.312 -14.211 -7.754 1 94.69 27 ILE B N 1
ATOM 923 C CA . ILE B 1 27 ? -11.984 -13.07 -6.906 1 94.69 27 ILE B CA 1
ATOM 924 C C . ILE B 1 27 ? -11.602 -11.875 -7.777 1 94.69 27 ILE B C 1
ATOM 926 O O . ILE B 1 27 ? -10.633 -11.938 -8.547 1 94.69 27 ILE B O 1
ATOM 930 N N . VAL B 1 28 ? -12.359 -10.859 -7.633 1 95.19 28 VAL B N 1
ATOM 931 C CA . VAL B 1 28 ? -12.062 -9.625 -8.359 1 95.19 28 VAL B CA 1
ATOM 932 C C . VAL B 1 28 ? -10.836 -8.953 -7.758 1 95.19 28 VAL B C 1
ATOM 934 O O . VAL B 1 28 ? -10.68 -8.906 -6.535 1 95.19 28 VAL B O 1
ATOM 937 N N . PHE B 1 29 ? -9.969 -8.453 -8.656 1 97.06 29 PHE B N 1
ATOM 938 C CA . PHE B 1 29 ? -8.773 -7.766 -8.172 1 97.06 29 PHE B CA 1
ATOM 939 C C . PHE B 1 29 ? -8.391 -6.621 -9.102 1 97.06 29 PHE B C 1
ATOM 941 O O . PHE B 1 29 ? -8.836 -6.574 -10.25 1 97.06 29 PHE B O 1
ATOM 948 N N . GLN B 1 30 ? -7.68 -5.711 -8.547 1 96.56 30 GLN B N 1
ATOM 949 C CA . GLN B 1 30 ? -7.047 -4.66 -9.336 1 96.56 30 GLN B CA 1
ATOM 950 C C . GLN B 1 30 ?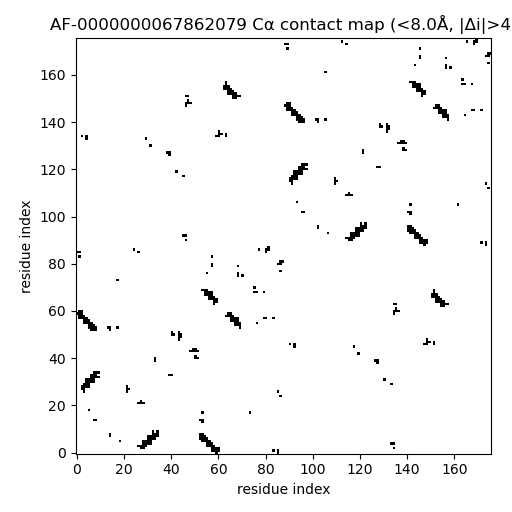 -5.566 -4.957 -9.562 1 96.56 30 GLN B C 1
ATOM 952 O O . GLN B 1 30 ? -4.883 -5.438 -8.656 1 96.56 30 GLN B O 1
ATOM 957 N N . ASP B 1 31 ? -5.078 -4.637 -10.789 1 97.44 31 ASP B N 1
ATOM 958 C CA . ASP B 1 31 ? -3.695 -4.926 -11.156 1 97.44 31 ASP B CA 1
ATOM 959 C C . ASP B 1 31 ? -2.865 -3.646 -11.219 1 97.44 31 ASP B C 1
ATOM 961 O O . ASP B 1 31 ? -3.234 -2.693 -11.906 1 97.44 31 ASP B O 1
ATOM 965 N N . ILE B 1 32 ? -1.857 -3.592 -10.461 1 97.62 32 ILE B N 1
ATOM 966 C CA . ILE B 1 32 ? -0.854 -2.535 -10.531 1 97.62 32 ILE B CA 1
ATOM 967 C C . ILE B 1 32 ? 0.389 -3.055 -11.25 1 97.62 32 ILE B C 1
ATOM 969 O O . ILE B 1 32 ? 1.195 -3.781 -10.66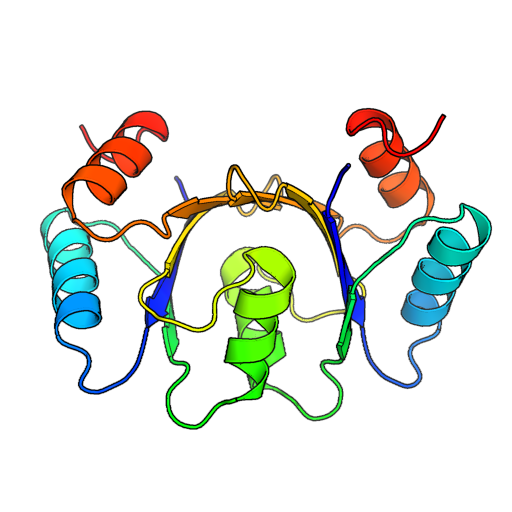4 1 97.62 32 ILE B O 1
ATOM 973 N N . ASP B 1 33 ? 0.528 -2.672 -12.477 1 96.94 33 ASP B N 1
ATOM 974 C CA . ASP B 1 33 ? 1.63 -3.113 -13.328 1 96.94 33 ASP B CA 1
ATOM 975 C C . ASP B 1 33 ? 2.859 -2.227 -13.141 1 96.94 33 ASP B C 1
ATOM 977 O O . ASP B 1 33 ? 2.842 -1.048 -13.5 1 96.94 33 ASP B O 1
ATOM 981 N N . VAL B 1 34 ? 3.902 -2.801 -12.633 1 96.62 34 VAL B N 1
ATOM 982 C CA . VAL B 1 34 ? 5.094 -2.014 -12.344 1 96.62 34 VAL B CA 1
ATOM 983 C C . VAL B 1 34 ? 6.023 -2.008 -13.555 1 96.62 34 VAL B C 1
ATOM 985 O O . VAL B 1 34 ? 7.129 -1.465 -13.492 1 96.62 34 VAL B O 1
ATOM 988 N N . THR B 1 35 ? 5.613 -2.557 -14.648 1 95.94 35 THR B N 1
ATOM 989 C CA . THR B 1 35 ? 6.445 -2.629 -15.852 1 95.94 35 THR B CA 1
ATOM 990 C C . THR B 1 35 ? 6.918 -1.239 -16.266 1 95.94 35 THR B C 1
ATOM 992 O O . THR B 1 35 ? 6.098 -0.36 -16.547 1 95.94 35 THR B O 1
ATOM 995 N N . ASP B 1 36 ? 8.211 -0.972 -16.281 1 90.62 36 ASP B N 1
ATOM 996 C CA . ASP B 1 36 ? 8.875 0.265 -16.688 1 90.62 36 ASP B CA 1
ATOM 997 C C . ASP B 1 36 ? 8.484 1.421 -15.766 1 90.62 36 ASP B C 1
ATOM 999 O O . ASP B 1 36 ? 8.469 2.578 -16.188 1 90.62 36 ASP B O 1
ATOM 1003 N N . HIS B 1 37 ? 7.965 1.159 -14.562 1 91.12 37 HIS B N 1
ATOM 1004 C CA . HIS B 1 37 ? 7.617 2.188 -13.594 1 91.12 37 HIS B CA 1
ATOM 1005 C C . HIS B 1 37 ? 8.398 2 -12.289 1 91.12 37 HIS B C 1
ATOM 1007 O O . HIS B 1 37 ? 7.867 1.463 -11.32 1 91.12 37 HIS B O 1
ATOM 1013 N N . ASP B 1 38 ? 9.562 2.562 -12.25 1 88.81 38 ASP B N 1
ATOM 1014 C CA . ASP B 1 38 ? 10.477 2.393 -11.125 1 88.81 38 ASP B CA 1
ATOM 1015 C C . ASP B 1 38 ? 9.891 2.977 -9.844 1 88.81 38 ASP B C 1
ATOM 1017 O O . ASP B 1 38 ? 10.102 2.439 -8.75 1 88.81 38 ASP B O 1
ATOM 1021 N N . TYR B 1 39 ? 9.148 3.965 -10.023 1 91.44 39 TYR B N 1
ATOM 1022 C CA . TYR B 1 39 ? 8.602 4.648 -8.852 1 91.44 39 TYR B CA 1
ATOM 1023 C C . TYR B 1 39 ? 7.629 3.748 -8.102 1 91.44 39 TYR B C 1
ATOM 1025 O O . TYR B 1 39 ? 7.516 3.832 -6.875 1 91.44 39 TYR B O 1
ATOM 1033 N N . LEU B 1 40 ? 6.957 2.865 -8.812 1 94.88 40 LEU B N 1
ATOM 1034 C CA . LEU B 1 40 ? 6.059 1.919 -8.164 1 94.88 40 LEU B CA 1
ATOM 1035 C C . LEU B 1 40 ? 6.84 0.911 -7.328 1 94.88 40 LEU B C 1
ATOM 1037 O O . LEU B 1 40 ? 6.387 0.497 -6.262 1 94.88 40 LEU B O 1
ATOM 1041 N N . ARG B 1 41 ? 8.023 0.615 -7.828 1 94.56 41 ARG B N 1
ATOM 1042 C CA . ARG B 1 41 ? 8.859 -0.315 -7.078 1 94.56 41 ARG B CA 1
ATOM 1043 C C . ARG B 1 41 ? 9.359 0.319 -5.785 1 94.56 41 ARG B C 1
ATOM 1045 O O . ARG B 1 41 ? 9.555 -0.374 -4.781 1 94.56 41 ARG B O 1
ATOM 1052 N N . GLU B 1 42 ? 9.531 1.573 -5.801 1 94.19 42 GLU B N 1
ATOM 1053 C CA . GLU B 1 42 ? 9.938 2.297 -4.602 1 94.19 42 GLU B CA 1
ATOM 1054 C C . GLU B 1 42 ? 8.867 2.207 -3.516 1 94.19 42 GLU B C 1
ATOM 1056 O O . GLU B 1 42 ? 9.188 2.18 -2.324 1 94.19 42 GLU B O 1
ATOM 1061 N N . VAL B 1 43 ? 7.609 2.148 -3.912 1 96.56 43 VAL B N 1
ATOM 1062 C CA . VAL B 1 43 ? 6.52 1.986 -2.957 1 96.56 43 VAL B CA 1
ATOM 1063 C C . VAL B 1 43 ? 6.664 0.649 -2.232 1 96.56 43 VAL B C 1
ATOM 1065 O O . VAL B 1 43 ? 6.574 0.589 -1.004 1 96.56 43 VAL B O 1
ATOM 1068 N N . LEU B 1 44 ? 6.93 -0.434 -3.006 1 97.19 44 LEU B N 1
ATOM 1069 C CA . LEU B 1 44 ? 7.102 -1.765 -2.432 1 97.19 44 LEU B CA 1
ATOM 1070 C C . LEU B 1 44 ? 8.32 -1.807 -1.513 1 97.19 44 LEU B C 1
ATOM 1072 O O . LEU B 1 44 ? 8.273 -2.424 -0.446 1 97.19 44 LEU B O 1
ATOM 1076 N N . GLN B 1 45 ? 9.383 -1.139 -1.958 1 96.5 45 GLN B N 1
ATOM 1077 C CA . GLN B 1 45 ? 10.578 -1.064 -1.125 1 96.5 45 GLN B CA 1
ATOM 1078 C C . GLN B 1 45 ? 10.289 -0.36 0.197 1 96.5 45 GLN B C 1
ATOM 1080 O O . GLN B 1 45 ? 10.703 -0.828 1.26 1 96.5 45 GLN B O 1
ATOM 1085 N N . ALA B 1 46 ? 9.602 0.704 0.151 1 95.94 46 ALA B N 1
ATOM 1086 C CA . ALA B 1 46 ? 9.305 1.504 1.335 1 95.94 46 ALA B CA 1
ATOM 1087 C C . ALA B 1 46 ? 8.414 0.732 2.309 1 95.94 46 ALA B C 1
ATOM 1089 O O . ALA B 1 46 ? 8.617 0.794 3.523 1 95.94 46 ALA B O 1
ATOM 1090 N N . LYS B 1 47 ? 7.469 -0.003 1.835 1 96.5 47 LYS B N 1
ATOM 1091 C CA . LYS B 1 47 ? 6.469 -0.633 2.689 1 96.5 47 LYS B CA 1
ATOM 1092 C C . LYS B 1 47 ? 6.938 -2.004 3.168 1 96.5 47 LYS B C 1
ATOM 1094 O O . LYS B 1 47 ? 6.711 -2.379 4.32 1 96.5 47 LYS B O 1
ATOM 1099 N N . TYR B 1 48 ? 7.598 -2.709 2.213 1 96.25 48 TYR B N 1
ATOM 1100 C CA . TYR B 1 48 ? 7.828 -4.117 2.512 1 96.25 48 TYR B CA 1
ATOM 1101 C C . TYR B 1 48 ? 9.312 -4.453 2.451 1 96.25 48 TYR B C 1
ATOM 1103 O O . TYR B 1 48 ? 9.711 -5.574 2.771 1 96.25 48 TYR B O 1
ATOM 1111 N N . GLY B 1 49 ? 10.117 -3.537 1.965 1 95.12 49 GLY B N 1
ATOM 1112 C CA . GLY B 1 49 ? 11.555 -3.756 1.874 1 95.12 49 GLY B CA 1
ATOM 1113 C C . GLY B 1 49 ? 11.953 -4.629 0.699 1 95.12 49 GLY B C 1
ATOM 1114 O O . GLY B 1 49 ? 13.008 -5.262 0.72 1 95.12 49 GLY B O 1
ATOM 1115 N N . ILE B 1 50 ? 11.078 -4.727 -0.224 1 95.19 50 ILE B N 1
ATOM 1116 C CA . ILE B 1 50 ? 11.352 -5.566 -1.385 1 95.19 50 ILE B CA 1
ATOM 1117 C C . ILE B 1 50 ? 11.086 -4.781 -2.666 1 95.19 50 ILE B C 1
ATOM 1119 O O . ILE B 1 50 ? 10.453 -3.723 -2.631 1 95.19 50 ILE B O 1
ATOM 1123 N N . CYS B 1 51 ? 11.5 -5.324 -3.775 1 93.75 51 CYS B N 1
ATOM 1124 C CA . CYS B 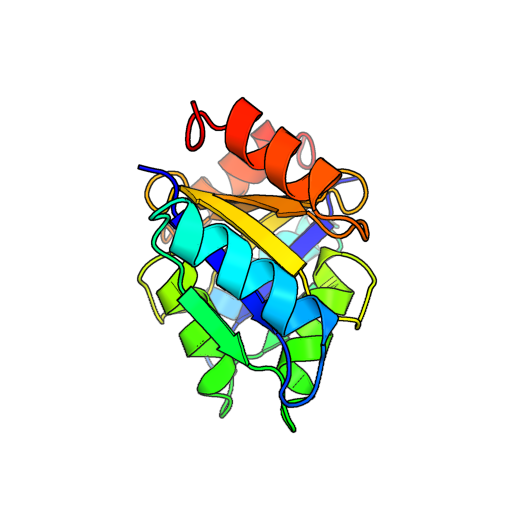1 51 ? 11.266 -4.676 -5.062 1 93.75 51 CYS B CA 1
ATOM 1125 C C . CYS B 1 51 ? 10.727 -5.672 -6.082 1 93.75 51 CYS B C 1
ATOM 1127 O O . CYS B 1 51 ? 10.477 -5.312 -7.234 1 93.75 51 CYS B O 1
ATOM 1129 N N . HIS B 1 52 ? 10.5 -6.895 -5.613 1 94.19 52 HIS B N 1
ATOM 1130 C CA . HIS B 1 52 ? 10.039 -7.898 -6.562 1 94.19 52 HIS B CA 1
ATOM 1131 C C . HIS B 1 52 ? 8.516 -7.996 -6.562 1 94.19 52 HIS B C 1
ATOM 1133 O O . HIS B 1 52 ? 7.855 -7.477 -5.66 1 94.19 52 HIS B O 1
ATOM 1139 N N . VAL B 1 53 ? 8.023 -8.648 -7.648 1 96.44 53 VAL B N 1
ATOM 1140 C CA . VAL B 1 53 ? 6.613 -8.977 -7.805 1 96.44 53 VAL B CA 1
ATOM 1141 C C . VAL B 1 53 ? 6.457 -10.469 -8.078 1 96.44 53 VAL B C 1
ATOM 1143 O O . VAL B 1 53 ? 7.414 -11.133 -8.477 1 96.44 53 VAL B O 1
ATOM 1146 N N . PRO B 1 54 ? 5.32 -11.023 -7.777 1 97.75 54 PRO B N 1
ATOM 1147 C CA . PRO B 1 54 ? 4.066 -10.367 -7.402 1 97.75 54 PRO B CA 1
ATOM 1148 C C . PRO B 1 54 ? 3.971 -10.094 -5.902 1 97.75 54 PRO B C 1
ATOM 1150 O O . PRO B 1 54 ? 4.578 -10.805 -5.102 1 97.75 54 PRO B O 1
ATOM 1153 N N . VAL B 1 55 ? 3.33 -9.102 -5.531 1 98 55 VAL B N 1
ATOM 1154 C CA . VAL B 1 55 ? 2.811 -8.828 -4.195 1 98 55 VAL B CA 1
ATOM 1155 C C . VAL B 1 55 ? 1.289 -8.719 -4.242 1 98 55 VAL B C 1
ATOM 1157 O O . VAL B 1 55 ? 0.735 -8.086 -5.148 1 98 55 VAL B O 1
ATOM 1160 N N . VAL B 1 56 ? 0.639 -9.375 -3.328 1 97.75 56 VAL B N 1
ATOM 1161 C CA . VAL B 1 56 ? -0.816 -9.289 -3.271 1 97.75 56 VAL B CA 1
ATOM 1162 C C . VAL B 1 56 ? -1.244 -8.648 -1.954 1 97.75 56 VAL B C 1
ATOM 1164 O O . VAL B 1 56 ? -0.896 -9.133 -0.876 1 97.75 56 VAL B O 1
ATOM 1167 N N . GLU B 1 57 ? -1.917 -7.59 -2.07 1 97.88 57 GLU B N 1
ATOM 1168 C CA . GLU B 1 57 ? -2.48 -6.934 -0.895 1 97.88 57 GLU B CA 1
ATOM 1169 C C . GLU B 1 57 ? -3.975 -7.219 -0.768 1 97.88 57 GLU B C 1
ATOM 1171 O O . GLU B 1 57 ? -4.738 -6.992 -1.709 1 97.88 57 GLU B O 1
ATOM 1176 N N . ILE B 1 58 ? -4.34 -7.668 0.359 1 96.81 58 ILE B N 1
ATOM 1177 C CA . ILE B 1 58 ? -5.734 -7.973 0.647 1 96.81 58 ILE B CA 1
ATOM 1178 C C . ILE B 1 58 ? -6.227 -7.094 1.795 1 96.81 58 ILE B C 1
ATOM 1180 O O . ILE B 1 58 ? -5.609 -7.047 2.861 1 96.81 58 ILE B O 1
ATOM 1184 N N . GLY B 1 59 ? -7.289 -6.387 1.478 1 95.19 59 GLY B N 1
ATOM 1185 C CA . GLY B 1 59 ? -7.762 -5.492 2.523 1 95.19 59 GLY B CA 1
ATOM 1186 C C . GLY B 1 59 ? -9.164 -4.965 2.27 1 95.19 59 GLY B C 1
ATOM 1187 O O . GLY B 1 59 ? -9.977 -5.629 1.619 1 95.19 59 GLY B O 1
ATOM 1188 N N . ASN B 1 60 ? -9.438 -3.863 2.967 1 92.75 60 ASN B N 1
ATOM 1189 C CA . ASN B 1 60 ? -10.75 -3.227 2.938 1 92.75 60 ASN B CA 1
ATOM 1190 C C . ASN B 1 60 ? -10.641 -1.724 2.701 1 92.75 60 ASN B C 1
ATOM 1192 O O . ASN B 1 60 ? -9.898 -1.035 3.4 1 92.75 60 ASN B O 1
ATOM 1196 N N . ILE B 1 61 ? -11.391 -1.308 1.73 1 91.75 61 ILE B N 1
ATOM 1197 C CA . ILE B 1 61 ? -11.336 0.096 1.339 1 91.75 61 ILE B CA 1
ATOM 1198 C C . ILE B 1 61 ? -11.883 0.969 2.463 1 91.75 61 ILE B C 1
ATOM 1200 O O . ILE B 1 61 ? -11.344 2.039 2.75 1 91.75 61 ILE B O 1
ATOM 1204 N N . GLU B 1 62 ? -12.82 0.514 3.154 1 89.81 62 GLU B N 1
ATOM 1205 C CA . GLU B 1 62 ? -13.539 1.304 4.152 1 89.81 62 GLU B CA 1
ATOM 1206 C C . GLU B 1 62 ? -12.648 1.601 5.359 1 89.81 62 GLU B C 1
ATOM 1208 O O . GLU B 1 62 ? -12.609 2.734 5.844 1 89.81 62 GLU B O 1
ATOM 1213 N N . ASN B 1 63 ? -11.938 0.573 5.816 1 90.06 63 ASN B N 1
ATOM 1214 C CA . ASN B 1 63 ? -11.125 0.813 7.004 1 90.06 63 ASN B CA 1
ATOM 1215 C C . ASN B 1 63 ? -9.664 1.088 6.633 1 90.06 63 ASN B C 1
ATOM 1217 O O . ASN B 1 63 ? -8.852 1.414 7.5 1 90.06 63 ASN B O 1
ATOM 1221 N N . GLY B 1 64 ? -9.383 0.907 5.371 1 93.75 64 GLY B N 1
ATOM 1222 C CA . GLY B 1 64 ? -8.07 1.263 4.855 1 93.75 64 GLY B CA 1
ATOM 1223 C C . GLY B 1 64 ? -6.973 0.316 5.305 1 93.75 64 GLY B C 1
ATOM 1224 O O . GLY B 1 64 ? -5.793 0.674 5.293 1 93.75 64 GLY B O 1
ATOM 1225 N N . THR B 1 65 ? -7.383 -0.879 5.785 1 94.75 65 THR B N 1
ATOM 1226 C CA . THR B 1 65 ? -6.395 -1.833 6.277 1 94.75 65 THR B CA 1
ATOM 1227 C C . THR B 1 65 ? -6.102 -2.9 5.23 1 94.75 65 THR B C 1
ATOM 1229 O O . THR B 1 65 ? -7.027 -3.484 4.656 1 94.75 65 THR B O 1
ATOM 1232 N N . TYR B 1 66 ? -4.824 -3.08 4.965 1 96.69 66 TYR B N 1
ATOM 1233 C CA . TYR B 1 66 ? -4.387 -4.078 3.996 1 96.69 66 TYR B CA 1
ATOM 1234 C C . TYR B 1 66 ? -3.264 -4.934 4.566 1 96.69 66 TYR B C 1
ATOM 1236 O O . TYR B 1 66 ? -2.424 -4.445 5.324 1 96.69 66 TYR B O 1
ATOM 1244 N N . GLN B 1 67 ? -3.266 -6.18 4.191 1 95.88 67 GLN B N 1
ATOM 1245 C CA . GLN B 1 67 ? -2.154 -7.09 4.449 1 95.88 67 GLN B CA 1
ATOM 1246 C C . GLN B 1 67 ? -1.543 -7.594 3.146 1 95.88 67 GLN B C 1
ATOM 1248 O O . GLN B 1 67 ? -2.266 -7.977 2.221 1 95.88 67 GLN B O 1
ATOM 1253 N N . ALA B 1 68 ? -0.299 -7.578 3.125 1 97.25 68 ALA B N 1
ATOM 1254 C CA . ALA B 1 68 ? 0.395 -8.016 1.916 1 97.25 68 ALA B CA 1
ATOM 1255 C C . ALA B 1 68 ? 0.862 -9.461 2.045 1 97.25 68 ALA B C 1
ATOM 1257 O O . ALA B 1 68 ? 1.32 -9.883 3.109 1 97.25 68 ALA B O 1
ATOM 1258 N N . VAL B 1 69 ? 0.702 -10.18 1.027 1 96.31 69 VAL B N 1
ATOM 1259 C CA . VAL B 1 69 ? 1.346 -11.469 0.839 1 96.31 69 VAL B CA 1
ATOM 1260 C C . VAL B 1 69 ? 2.559 -11.32 -0.077 1 96.31 69 VAL B C 1
ATOM 1262 O O . VAL B 1 69 ? 2.41 -11.07 -1.276 1 96.31 69 VAL B O 1
ATOM 1265 N N . THR B 1 70 ? 3.732 -11.461 0.49 1 94.75 70 THR B N 1
ATOM 1266 C CA . THR B 1 70 ? 4.957 -11.219 -0.265 1 94.75 70 THR B CA 1
ATOM 1267 C C . THR B 1 70 ? 5.715 -12.516 -0.504 1 94.75 70 THR B C 1
ATOM 1269 O O . THR B 1 70 ? 6.613 -12.57 -1.345 1 94.75 70 THR B O 1
ATOM 1272 N N . GLU B 1 71 ? 5.344 -13.539 0.263 1 91.5 71 GLU B N 1
ATOM 1273 C CA . GLU B 1 71 ? 6.008 -14.828 0.121 1 91.5 71 GLU B CA 1
ATOM 1274 C C . GLU B 1 71 ? 5.633 -15.5 -1.196 1 91.5 71 GLU B C 1
ATOM 1276 O O . GLU B 1 71 ? 4.48 -15.422 -1.633 1 91.5 71 GLU B O 1
ATOM 1281 N N . ILE B 1 72 ? 6.633 -16.156 -1.661 1 88.12 72 ILE B N 1
ATOM 1282 C CA . ILE B 1 72 ? 6.406 -16.875 -2.914 1 88.12 72 ILE B CA 1
ATOM 1283 C C . ILE B 1 72 ? 5.652 -18.172 -2.641 1 88.12 72 ILE B C 1
ATOM 1285 O O . ILE B 1 72 ? 5.973 -18.891 -1.694 1 88.12 72 ILE B O 1
ATOM 1289 N N . GLY B 1 73 ? 4.629 -18.484 -3.514 1 90.94 73 GLY B N 1
ATOM 1290 C CA . GLY B 1 73 ? 3.799 -19.672 -3.377 1 90.94 73 GLY B CA 1
ATOM 1291 C C . GLY B 1 73 ? 2.32 -19.359 -3.242 1 90.94 73 GLY B C 1
ATOM 1292 O O . GLY B 1 73 ? 1.932 -18.531 -2.41 1 90.94 73 GLY B O 1
ATOM 1293 N N . LEU B 1 74 ? 1.521 -20.047 -4.008 1 94.44 74 LEU B N 1
ATOM 1294 C CA . LEU B 1 74 ? 0.084 -19.797 -4.008 1 94.44 74 LEU B CA 1
ATOM 1295 C C . LEU B 1 74 ? -0.537 -20.203 -2.674 1 94.44 74 LEU B C 1
ATOM 1297 O O . LEU B 1 74 ? -1.599 -19.688 -2.303 1 94.44 74 LEU B O 1
ATOM 1301 N N . GLU B 1 75 ? 0.155 -21.125 -1.981 1 93.56 75 GLU B N 1
ATOM 1302 C CA . GLU B 1 75 ? -0.375 -21.578 -0.703 1 93.56 75 GLU B CA 1
ATOM 1303 C C . GLU B 1 75 ? -0.476 -20.438 0.3 1 93.56 75 GLU B C 1
ATOM 1305 O O . GLU B 1 75 ? -1.386 -20.406 1.131 1 93.56 75 GLU B O 1
ATOM 1310 N N . HIS B 1 76 ? 0.547 -19.594 0.245 1 93.25 76 HIS B N 1
ATOM 1311 C CA . HIS B 1 76 ? 0.523 -18.422 1.133 1 93.25 76 HIS B CA 1
ATOM 1312 C C . HIS B 1 76 ? -0.632 -17.5 0.789 1 93.25 76 HIS B C 1
ATOM 1314 O O . HIS B 1 76 ? -1.284 -16.953 1.685 1 93.25 76 HIS B O 1
ATOM 1320 N N . LEU B 1 77 ? -0.853 -17.281 -0.478 1 93.88 77 LEU B N 1
ATOM 1321 C CA . LEU B 1 77 ? -1.977 -16.469 -0.926 1 93.88 77 LEU B CA 1
ATOM 1322 C C . LEU B 1 77 ? -3.303 -17.094 -0.521 1 93.88 77 LEU B C 1
ATOM 1324 O O . LEU B 1 77 ? -4.188 -16.422 0 1 93.88 77 LEU B O 1
ATOM 1328 N N . GLU B 1 78 ? -3.404 -18.359 -0.735 1 93.06 78 GLU B N 1
ATOM 1329 C CA . GLU B 1 78 ? -4.617 -19.094 -0.365 1 93.06 78 GLU B CA 1
ATOM 1330 C C . GLU B 1 78 ? -4.906 -18.953 1.128 1 93.06 78 GLU B C 1
ATOM 1332 O O . GLU B 1 78 ? -6.051 -18.719 1.524 1 93.06 78 GLU B O 1
ATOM 1337 N N . LYS B 1 79 ? -3.916 -19.125 1.865 1 92.81 79 LYS B N 1
ATOM 1338 C CA . LYS B 1 79 ? -4.059 -19.016 3.312 1 92.81 79 LYS B CA 1
ATOM 1339 C C . LYS B 1 79 ? -4.559 -17.625 3.703 1 92.81 79 LYS B C 1
ATOM 1341 O O . LYS B 1 79 ? -5.469 -17.5 4.523 1 92.81 79 LYS B O 1
ATOM 1346 N N . ALA B 1 80 ? -3.924 -16.625 3.127 1 91.88 80 ALA B N 1
ATOM 1347 C CA . ALA B 1 80 ? -4.309 -15.25 3.424 1 91.88 80 ALA B CA 1
ATOM 1348 C C . ALA B 1 80 ? -5.75 -14.984 3.01 1 91.88 80 ALA B C 1
ATOM 1350 O O . ALA B 1 80 ? -6.5 -14.32 3.734 1 91.88 80 ALA B O 1
ATOM 1351 N N . LEU B 1 81 ? -6.125 -15.453 1.869 1 91.75 81 LEU B N 1
ATOM 1352 C CA . LEU B 1 81 ? -7.48 -15.266 1.359 1 91.75 81 LEU B CA 1
ATOM 1353 C C . LEU B 1 81 ? -8.5 -15.984 2.234 1 91.75 81 LEU B C 1
ATOM 1355 O O . LEU B 1 81 ? -9.594 -15.477 2.463 1 91.75 81 LEU B O 1
ATOM 1359 N N . PHE B 1 82 ? -8.109 -17.109 2.684 1 86.75 82 PHE B N 1
ATOM 1360 C CA . PHE B 1 82 ? -8.961 -17.875 3.576 1 86.75 82 PHE B CA 1
ATOM 1361 C C . PHE B 1 82 ? -9.18 -17.141 4.895 1 86.75 82 PHE B C 1
ATOM 1363 O O . PHE B 1 82 ? -10.297 -17.078 5.402 1 86.75 82 PHE B O 1
ATOM 1370 N N . GLU B 1 83 ? -8.125 -16.609 5.402 1 84.38 83 GLU B N 1
ATOM 1371 C CA . GLU B 1 83 ? -8.18 -15.906 6.676 1 84.38 83 GLU B CA 1
ATOM 1372 C C . GLU B 1 83 ? -9.047 -14.648 6.57 1 84.38 83 GLU B C 1
ATOM 1374 O O . GLU B 1 83 ? -9.672 -14.234 7.547 1 84.38 83 GLU B O 1
ATOM 1379 N N . LYS B 1 84 ? -9.102 -14.125 5.422 1 80.19 84 LYS B N 1
ATOM 1380 C CA . LYS B 1 84 ? -9.867 -12.898 5.223 1 80.19 84 LYS B CA 1
ATOM 1381 C C . LYS B 1 84 ? -11.289 -13.211 4.75 1 80.19 84 LYS B C 1
ATOM 1383 O O . LYS B 1 84 ? -12.109 -12.305 4.613 1 80.19 84 LYS B O 1
ATOM 1388 N N . GLY B 1 85 ? -11.562 -14.453 4.668 1 73.25 85 GLY B N 1
ATOM 1389 C CA . GLY B 1 85 ? -12.898 -14.922 4.328 1 73.25 85 GLY B CA 1
ATOM 1390 C C . GLY B 1 85 ? -13.203 -14.812 2.846 1 73.25 85 GLY B C 1
ATOM 1391 O O . GLY B 1 85 ? -14.375 -14.758 2.453 1 73.25 85 GLY B O 1
ATOM 1392 N N . GLU B 1 86 ? -12.312 -14.602 2.049 1 73 86 GLU B N 1
ATOM 1393 C CA . GLU B 1 86 ? -12.531 -14.43 0.616 1 73 86 GLU B CA 1
ATOM 1394 C C . GLU B 1 86 ? -12.586 -15.781 -0.097 1 73 86 GLU B C 1
ATOM 1396 O O . GLU B 1 86 ? -13.086 -15.875 -1.221 1 73 86 GLU B O 1
ATOM 1401 N N . VAL B 1 87 ? -11.922 -16.688 0.497 1 61.78 87 VAL B N 1
ATOM 1402 C CA . VAL B 1 87 ? -12.016 -18.031 -0.085 1 61.78 87 VAL B CA 1
ATOM 1403 C C . VAL B 1 87 ? -12.641 -18.984 0.922 1 61.78 87 VAL B C 1
ATOM 1405 O O . VAL B 1 87 ? -12.5 -18.812 2.133 1 61.78 87 VAL B O 1
ATOM 1408 N N . LYS B 1 88 ? -13.648 -19.812 0.37 1 56.12 88 LYS B N 1
ATOM 1409 C CA . LYS B 1 88 ? -14.258 -20.859 1.184 1 56.12 88 LYS B CA 1
ATOM 1410 C C . LYS B 1 88 ? -13.328 -22.062 1.321 1 56.12 88 LYS B C 1
ATOM 1412 O O . LYS B 1 88 ? -12.531 -22.344 0.421 1 56.12 88 LYS B O 1
#

Solvent-accessible surface area (backbone atoms only — not comparable to full-atom values): 9762 Å² total; per-residue (Å²): 128,72,41,35,39,35,35,30,42,82,92,39,64,68,29,50,51,55,51,51,51,35,53,74,69,68,47,73,66,46,78,47,68,40,61,97,33,66,69,56,34,49,51,41,32,72,56,58,70,40,68,75,69,46,32,38,33,45,25,34,46,89,70,30,36,35,34,45,43,70,68,88,53,68,67,59,49,50,50,52,34,39,74,70,63,74,41,136,128,71,42,34,39,35,36,28,41,80,91,39,63,67,30,49,51,54,51,51,50,35,53,74,70,69,48,73,67,47,79,48,69,40,60,96,33,67,69,56,34,50,51,40,32,73,55,58,69,39,70,77,68,45,32,39,35,44,26,34,49,88,70,30,36,32,35,44,44,69,67,87,53,68,66,60,47,51,50,53,34,39,75,71,62,73,42,134

Nearest PDB structures (foldseek):
  4tr0-assembly2_B  TM=7.960E-01  e=8.661E-05  Alkaliphilus oremlandii OhILAs
  3zij-assembly2_B  TM=8.148E-01  e=1.591E-04  Bacillus cereus
  4tr1-assembly2_B  TM=7.777E-01  e=1.591E-04  Alkaliphilus oremlandii OhILAs
  3grx-assembly1_A  TM=7.798E-01  e=4.100E-04  Escherichia coli
  6ht6-assembly1_B  TM=7.339E-01  e=4.693E-04  Trametes versicolor

Sequence (176 aa):
MANVVVWSKEGCHYCKDVKDFLIEQKIVFQDIDVTDHDYLREVLQAKYGICHVPVVEIGNIENGTYQAVTEIGLEHLEKALFEKGEVKMANVVVWSKEGCHYCKDVKDFLIEQKIVFQDIDVTDHDYLREVLQAKYGICHVPVVEIGNIENGTYQAVTEIGLEHLEKALFEKGEVK

Organism: Listeria monocytogenes serovar 1/2a (strain ATCC BAA-679 / EGD-e) (NCBI:txid169963)

Secondary structure (DSSP, 8-state):
--EEEEEE-TT-HHHHHHHHHHHHTT---EEEE-TT-HHHHHHHHHHHS---S-EEEEEETTTTEEEEE-SSSHHHHHHHHHHTTS--/--EEEEEE-TT-HHHHHHHHHHHHTT---EEEE-TT-HHHHHHHHHHHS---S-EEEEEETTTTEEEEE-SSSHHHHHHHHHHTTS--